Protein AF-A0A3R7TN47-F1 (afdb_monomer_lite)

Structure (mmCIF, N/CA/C/O backbone):
data_AF-A0A3R7TN47-F1
#
_entry.id   AF-A0A3R7TN47-F1
#
loop_
_atom_site.group_PDB
_atom_site.id
_atom_site.type_symbol
_atom_site.label_atom_id
_atom_site.label_alt_id
_atom_site.label_comp_id
_atom_site.label_asym_id
_atom_site.label_entity_id
_atom_site.label_seq_id
_atom_site.pdbx_PDB_ins_code
_atom_site.Cartn_x
_atom_site.Cartn_y
_atom_site.Cartn_z
_atom_site.occupancy
_atom_site.B_iso_or_equiv
_atom_site.auth_seq_id
_atom_site.auth_comp_id
_atom_site.auth_asym_id
_atom_site.auth_atom_id
_atom_site.pdbx_PDB_model_num
ATOM 1 N N . LYS A 1 1 ? 0.892 14.291 4.854 1.00 85.25 1 LYS A N 1
ATOM 2 C CA . LYS A 1 1 ? 1.960 13.319 4.484 1.00 85.25 1 LYS A CA 1
ATOM 3 C C . LYS A 1 1 ? 1.732 12.775 3.072 1.00 85.25 1 LYS A C 1
ATOM 5 O O . LYS A 1 1 ? 0.611 12.862 2.590 1.00 85.25 1 LYS A O 1
ATOM 10 N N . PHE A 1 2 ? 2.752 12.201 2.425 1.00 95.00 2 PHE A N 1
ATOM 11 C CA . PHE A 1 2 ? 2.615 11.517 1.129 1.00 95.00 2 PHE A CA 1
ATOM 12 C C . PHE A 1 2 ? 3.103 10.073 1.223 1.00 95.00 2 PHE A C 1
ATOM 14 O O . PHE A 1 2 ? 4.068 9.797 1.936 1.00 95.00 2 PHE A O 1
ATOM 21 N N . ILE A 1 3 ? 2.457 9.178 0.480 1.00 96.94 3 ILE A N 1
ATOM 22 C CA . ILE A 1 3 ? 2.807 7.760 0.380 1.00 96.94 3 ILE A CA 1
ATOM 23 C C . ILE A 1 3 ? 3.241 7.489 -1.058 1.00 96.94 3 ILE A C 1
ATOM 25 O O . ILE A 1 3 ? 2.533 7.840 -1.999 1.00 96.94 3 ILE A O 1
ATOM 29 N N . LYS A 1 4 ? 4.410 6.870 -1.234 1.00 97.50 4 LYS A N 1
ATOM 30 C CA . LYS A 1 4 ? 4.882 6.415 -2.544 1.00 97.50 4 LYS A CA 1
ATOM 31 C C . LYS A 1 4 ? 4.572 4.932 -2.701 1.00 97.50 4 LYS A C 1
ATOM 33 O O . LYS A 1 4 ? 4.993 4.139 -1.863 1.00 97.50 4 LYS A O 1
ATOM 38 N N . VAL A 1 5 ? 3.873 4.568 -3.772 1.00 97.69 5 VAL A N 1
ATOM 39 C CA . VAL A 1 5 ? 3.551 3.175 -4.110 1.00 97.69 5 VAL A CA 1
ATOM 40 C C . VAL A 1 5 ? 4.245 2.811 -5.412 1.00 97.69 5 VAL A C 1
ATOM 42 O O . VAL A 1 5 ? 4.108 3.526 -6.402 1.00 97.69 5 VAL A O 1
ATOM 45 N N . CYS A 1 6 ? 5.042 1.744 -5.390 1.00 96.19 6 CYS A N 1
ATOM 46 C CA . CYS A 1 6 ? 5.714 1.236 -6.582 1.00 96.19 6 CYS A CA 1
ATOM 47 C C . CYS A 1 6 ? 4.682 0.515 -7.452 1.00 96.19 6 CYS A C 1
ATOM 49 O O . CYS A 1 6 ? 4.081 -0.450 -6.987 1.00 96.19 6 CYS A O 1
ATOM 51 N N . VAL A 1 7 ? 4.477 0.984 -8.681 1.00 96.81 7 VAL A N 1
ATOM 52 C CA . VAL A 1 7 ? 3.487 0.418 -9.621 1.00 96.81 7 VAL A CA 1
ATOM 53 C C . VAL A 1 7 ? 4.135 -0.324 -10.787 1.00 96.81 7 VAL A C 1
ATOM 55 O O . VAL A 1 7 ? 3.509 -1.166 -11.420 1.00 96.81 7 VAL A O 1
ATOM 58 N N . ALA A 1 8 ? 5.404 -0.029 -11.063 1.00 96.19 8 ALA A N 1
ATOM 59 C CA . ALA A 1 8 ? 6.176 -0.657 -12.121 1.00 96.19 8 ALA A CA 1
ATOM 60 C C . ALA A 1 8 ? 7.673 -0.554 -11.813 1.00 96.19 8 ALA A C 1
ATOM 62 O O . ALA A 1 8 ? 8.096 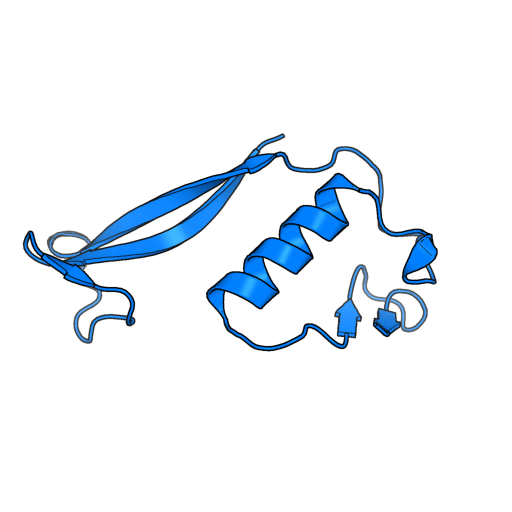0.110 -10.863 1.00 96.19 8 ALA A O 1
ATOM 63 N N . TYR A 1 9 ? 8.478 -1.182 -12.654 1.00 96.06 9 TYR A N 1
ATOM 64 C CA . TYR A 1 9 ? 9.926 -1.090 -12.636 1.00 96.06 9 TYR A CA 1
ATOM 65 C C . TYR A 1 9 ? 10.410 -0.677 -14.018 1.00 96.06 9 TYR A C 1
ATOM 67 O O . TYR A 1 9 ? 9.993 -1.251 -15.018 1.00 96.06 9 TYR A O 1
ATOM 75 N N . ASN A 1 10 ? 11.331 0.277 -14.086 1.00 94.75 10 ASN A N 1
ATOM 76 C CA . ASN A 1 10 ? 12.182 0.431 -15.254 1.00 94.75 10 ASN A CA 1
ATOM 77 C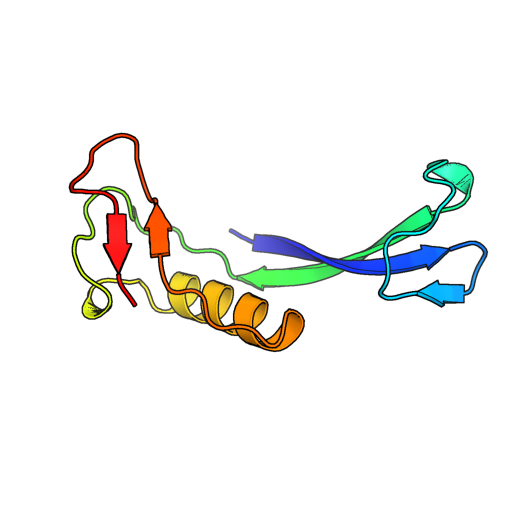 C . ASN A 1 10 ? 13.336 -0.566 -15.111 1.00 94.75 10 ASN A C 1
ATOM 79 O O . ASN A 1 10 ? 14.244 -0.368 -14.298 1.00 94.75 10 ASN A O 1
ATOM 83 N N . TYR A 1 11 ? 13.247 -1.656 -15.865 1.00 94.88 11 TYR A N 1
ATOM 84 C CA . TYR A 1 11 ? 14.209 -2.741 -15.905 1.00 94.88 11 TYR A CA 1
ATOM 85 C C . TYR A 1 11 ? 14.978 -2.697 -17.227 1.00 94.88 11 TYR A C 1
ATOM 87 O O . TYR A 1 11 ? 14.406 -2.885 -18.299 1.00 94.88 11 TYR A O 1
ATOM 95 N N . MET A 1 12 ? 16.280 -2.401 -17.160 1.00 91.88 12 MET A N 1
ATOM 96 C CA . MET A 1 12 ? 17.153 -2.260 -18.339 1.00 91.88 12 MET A CA 1
ATOM 97 C C . MET A 1 12 ? 16.605 -1.311 -19.431 1.00 91.88 12 MET A C 1
ATOM 99 O O . MET A 1 12 ? 16.784 -1.548 -20.625 1.00 91.88 12 MET A O 1
ATOM 103 N N . GLY A 1 13 ? 15.927 -0.228 -19.040 1.00 92.12 13 GLY A N 1
ATOM 104 C CA . GLY A 1 13 ? 15.343 0.743 -19.970 1.00 92.12 13 GLY A CA 1
ATOM 105 C C . GLY A 1 13 ? 13.936 0.395 -20.462 1.00 92.12 13 GLY A C 1
ATOM 106 O O . GLY A 1 13 ? 13.358 1.187 -21.204 1.00 92.12 13 GLY A O 1
ATOM 107 N N . GLN A 1 14 ? 13.368 -0.743 -20.053 1.00 94.06 14 GLN A N 1
ATOM 108 C CA . GLN A 1 14 ? 11.992 -1.132 -20.359 1.00 94.06 14 GLN A CA 1
ATOM 109 C C . GLN A 1 14 ? 11.123 -1.090 -19.106 1.00 94.06 14 GLN A C 1
ATOM 111 O O . GLN A 1 14 ? 11.534 -1.531 -18.037 1.00 94.06 14 GLN A O 1
ATOM 116 N N . GLU A 1 15 ? 9.906 -0.571 -19.232 1.00 95.50 15 GLU A N 1
ATOM 117 C CA . GLU A 1 15 ? 8.945 -0.602 -18.135 1.00 95.50 15 GLU A CA 1
ATOM 118 C C . GLU A 1 15 ? 8.276 -1.977 -18.041 1.00 95.50 15 GLU A C 1
ATOM 120 O O . GLU A 1 15 ? 7.777 -2.512 -19.033 1.00 95.50 15 GLU A O 1
ATOM 125 N N . VAL A 1 16 ? 8.262 -2.545 -16.837 1.00 95.44 16 VAL A N 1
ATOM 126 C CA . VAL A 1 16 ? 7.631 -3.827 -16.526 1.00 95.44 16 VAL A CA 1
ATOM 127 C C . VAL A 1 16 ? 6.780 -3.716 -15.264 1.00 95.44 16 VAL A C 1
ATOM 129 O O . VAL A 1 16 ? 7.166 -3.076 -14.288 1.00 95.44 16 VAL A O 1
ATOM 132 N N . THR A 1 17 ? 5.616 -4.364 -15.270 1.00 94.94 17 THR A N 1
ATOM 133 C CA . THR A 1 17 ? 4.647 -4.364 -14.154 1.00 94.94 17 THR A CA 1
ATOM 134 C C . THR A 1 17 ? 4.678 -5.649 -13.323 1.00 94.94 17 THR A C 1
ATOM 136 O O . THR A 1 17 ? 3.932 -5.794 -12.359 1.00 94.94 17 THR A O 1
ATOM 139 N N . HIS A 1 18 ? 5.546 -6.594 -13.683 1.00 92.56 18 HIS A N 1
ATOM 140 C CA . HIS A 1 18 ? 5.831 -7.785 -12.890 1.00 92.56 18 HIS A CA 1
ATOM 141 C C . HIS A 1 18 ? 7.162 -7.609 -12.161 1.00 92.56 18 HIS A C 1
ATOM 143 O O . HIS A 1 18 ? 8.019 -6.841 -12.599 1.00 92.56 18 HIS A O 1
ATOM 149 N N . LEU A 1 19 ? 7.345 -8.344 -11.065 1.00 90.81 19 LEU A N 1
ATOM 150 C CA . LEU A 1 19 ? 8.623 -8.386 -10.368 1.00 90.81 19 LEU A CA 1
ATOM 151 C C . LEU A 1 19 ? 9.673 -9.077 -11.262 1.00 90.81 19 LEU A C 1
ATOM 153 O O . LEU A 1 19 ? 9.471 -10.243 -11.614 1.00 90.81 19 LEU A O 1
ATOM 157 N N . PRO A 1 20 ? 10.775 -8.402 -11.637 1.00 89.75 20 PRO A N 1
ATOM 158 C CA . PRO A 1 20 ? 11.815 -9.007 -12.466 1.00 89.75 20 PRO A CA 1
ATOM 159 C C . PRO A 1 20 ? 12.547 -10.138 -11.739 1.00 89.75 20 PRO A C 1
ATOM 161 O O . PRO A 1 20 ? 12.606 -10.172 -10.512 1.00 89.75 20 PRO A O 1
ATOM 164 N N . TYR A 1 21 ? 13.136 -11.058 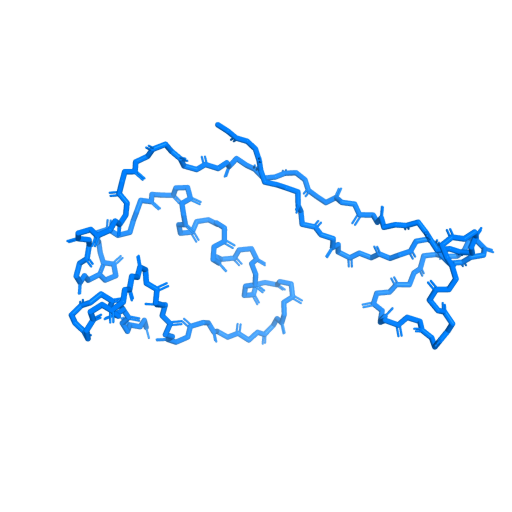-12.505 1.00 89.06 21 TYR A N 1
ATOM 165 C CA . TYR A 1 21 ? 13.876 -12.194 -11.944 1.00 89.06 21 TYR A CA 1
ATOM 166 C C . TYR A 1 21 ? 15.188 -11.771 -11.263 1.00 89.06 21 TYR A C 1
ATOM 168 O O . TYR A 1 21 ? 15.526 -12.277 -10.195 1.00 89.06 21 TYR A O 1
ATOM 176 N N . ASP A 1 22 ? 15.923 -10.838 -11.876 1.00 89.25 22 ASP A N 1
ATOM 177 C CA . ASP A 1 22 ? 17.134 -10.257 -11.298 1.00 89.25 22 ASP A CA 1
ATOM 178 C C . ASP A 1 22 ? 16.792 -8.931 -10.610 1.00 89.25 22 ASP A C 1
ATOM 180 O O . ASP A 1 22 ? 16.345 -7.977 -11.249 1.00 89.25 22 ASP A O 1
ATOM 184 N N . LEU A 1 23 ? 17.011 -8.888 -9.296 1.00 88.50 23 LEU A N 1
ATOM 185 C CA . LEU A 1 23 ? 16.728 -7.741 -8.434 1.00 88.50 23 LEU A CA 1
ATOM 186 C C . LEU A 1 23 ? 17.968 -6.878 -8.169 1.00 88.50 23 LEU A C 1
ATOM 188 O O . LEU A 1 23 ? 17.988 -6.092 -7.219 1.00 88.50 23 LEU A O 1
ATOM 192 N N . ASN A 1 24 ? 19.022 -7.016 -8.978 1.00 90.19 24 ASN A N 1
ATOM 193 C CA . ASN A 1 24 ? 20.174 -6.133 -8.903 1.00 90.19 24 ASN A CA 1
ATOM 194 C C . ASN A 1 24 ? 19.735 -4.672 -9.101 1.00 90.19 24 ASN A C 1
ATOM 196 O O . ASN A 1 24 ? 19.230 -4.285 -10.154 1.00 90.19 24 ASN A O 1
ATOM 200 N N . GLN A 1 25 ? 19.974 -3.845 -8.081 1.00 84.69 25 GLN A N 1
ATOM 201 C CA . GLN A 1 25 ? 19.558 -2.439 -8.040 1.00 84.69 25 GLN A CA 1
ATOM 202 C C . GLN A 1 25 ? 20.115 -1.605 -9.198 1.00 84.69 25 GLN A C 1
ATOM 204 O O . GLN A 1 25 ? 19.505 -0.617 -9.587 1.00 84.69 25 GLN A O 1
ATOM 209 N N . SER A 1 26 ? 21.253 -1.997 -9.777 1.00 88.94 26 SER A N 1
ATOM 210 C CA . SER A 1 26 ? 21.817 -1.298 -10.940 1.00 88.94 26 SER A CA 1
ATOM 211 C C . SER A 1 26 ? 20.979 -1.454 -12.215 1.00 88.94 26 SER A C 1
ATOM 213 O O . SER A 1 26 ? 21.097 -0.638 -13.126 1.00 88.94 26 SER A O 1
ATOM 215 N N . LEU A 1 27 ? 20.126 -2.480 -12.279 1.00 88.12 27 LEU A N 1
ATOM 216 C CA . LEU A 1 27 ? 19.312 -2.824 -13.445 1.00 88.12 27 LEU A CA 1
ATOM 217 C C . LEU A 1 27 ? 17.842 -2.431 -13.281 1.00 88.12 27 LEU A C 1
ATOM 219 O O . LEU A 1 27 ? 17.098 -2.482 -14.259 1.00 88.12 27 LEU A O 1
ATOM 223 N N . LEU A 1 28 ? 17.427 -2.062 -12.066 1.00 92.31 28 LEU A N 1
ATOM 224 C CA . LEU A 1 28 ? 16.029 -1.948 -11.670 1.00 92.31 28 LEU A CA 1
ATOM 225 C C . LEU A 1 28 ? 15.777 -0.635 -10.933 1.00 92.31 28 LEU A C 1
ATOM 227 O O . LEU A 1 28 ? 16.269 -0.422 -9.827 1.00 92.31 28 LEU A O 1
ATOM 231 N N . ASN A 1 29 ? 14.942 0.219 -11.523 1.00 94.12 29 ASN A N 1
ATOM 232 C CA . ASN A 1 29 ? 14.497 1.463 -10.906 1.00 94.12 29 ASN A CA 1
ATOM 233 C C . ASN A 1 29 ? 12.980 1.416 -10.668 1.00 94.12 29 ASN A C 1
ATOM 235 O O . ASN A 1 29 ? 12.229 1.282 -11.635 1.00 94.12 29 ASN A O 1
ATOM 239 N N . PRO A 1 30 ? 12.495 1.522 -9.420 1.00 95.25 30 PRO A N 1
ATOM 240 C CA . PRO A 1 30 ? 11.062 1.531 -9.137 1.00 95.25 30 PRO A CA 1
ATOM 241 C C . PRO A 1 30 ? 10.389 2.799 -9.676 1.00 95.25 30 PRO A C 1
ATOM 243 O O . PRO A 1 30 ? 10.885 3.914 -9.495 1.00 95.25 30 PRO A O 1
ATOM 246 N N . VAL A 1 31 ? 9.225 2.625 -10.295 1.00 96.38 31 VAL A N 1
ATOM 247 C CA . VAL A 1 31 ? 8.345 3.703 -10.754 1.00 96.38 31 VAL A CA 1
ATOM 248 C C . VAL A 1 31 ? 7.255 3.901 -9.706 1.00 96.38 31 VAL A C 1
ATOM 250 O O . VAL A 1 31 ? 6.484 2.985 -9.414 1.00 96.38 31 VAL A O 1
ATOM 253 N N . TYR A 1 32 ? 7.202 5.098 -9.121 1.00 97.69 32 TYR A N 1
ATOM 254 C CA . TYR A 1 32 ? 6.296 5.412 -8.019 1.00 97.69 32 TYR A CA 1
ATOM 255 C C . TYR A 1 32 ? 5.132 6.299 -8.449 1.00 97.69 32 TYR A C 1
ATOM 257 O O . TYR A 1 32 ? 5.334 7.349 -9.057 1.00 97.69 32 TYR A O 1
ATOM 265 N N . VAL A 1 33 ? 3.935 5.951 -7.985 1.00 97.75 33 VAL A N 1
ATOM 266 C CA . VAL A 1 33 ? 2.818 6.890 -7.851 1.00 97.75 33 VAL A CA 1
ATOM 267 C C . VAL A 1 33 ? 2.864 7.497 -6.451 1.00 97.75 33 VAL A C 1
ATOM 269 O O . VAL A 1 33 ? 3.156 6.810 -5.471 1.00 97.75 33 VAL A O 1
ATOM 272 N N . THR A 1 34 ? 2.605 8.801 -6.353 1.00 97.94 34 THR A N 1
ATOM 273 C CA . THR A 1 34 ? 2.527 9.510 -5.070 1.00 97.94 34 THR A CA 1
ATOM 274 C C . THR A 1 34 ? 1.069 9.772 -4.724 1.00 97.94 34 THR A C 1
ATOM 276 O O . THR A 1 34 ? 0.351 10.393 -5.503 1.00 97.94 34 THR A O 1
ATOM 279 N N . LEU A 1 35 ? 0.650 9.310 -3.549 1.00 97.25 35 LEU A N 1
ATOM 280 C CA . LEU A 1 35 ? -0.697 9.471 -3.016 1.00 97.25 35 LEU A CA 1
ATOM 281 C C . LEU A 1 35 ? -0.666 10.363 -1.777 1.00 97.25 35 LEU A C 1
ATOM 283 O O . LEU A 1 35 ? 0.309 10.368 -1.018 1.00 97.25 35 LEU A O 1
ATOM 287 N N . GLU A 1 36 ? -1.746 11.104 -1.556 1.00 95.94 36 GLU A N 1
ATOM 288 C CA . GLU A 1 36 ? -1.957 11.802 -0.291 1.00 95.94 36 GLU A CA 1
ATOM 289 C C . GLU A 1 36 ? -2.150 10.771 0.826 1.00 95.94 36 GLU A C 1
ATOM 291 O O . GLU A 1 36 ? -2.975 9.864 0.723 1.00 95.94 36 GLU A O 1
ATOM 296 N N . GLY A 1 37 ? -1.355 10.894 1.887 1.00 94.69 37 GLY A N 1
ATOM 297 C CA . GLY A 1 37 ? -1.566 10.136 3.114 1.00 94.69 37 GLY A CA 1
ATOM 298 C C . GLY A 1 37 ? -2.637 10.780 3.993 1.00 94.69 37 GLY A C 1
ATOM 299 O O . GLY A 1 37 ? -3.158 11.853 3.691 1.00 94.69 37 GLY A O 1
ATOM 300 N N . TRP A 1 38 ? -2.912 10.139 5.121 1.00 93.50 38 TRP A N 1
ATOM 301 C CA . TRP A 1 38 ? -3.773 10.654 6.182 1.00 93.50 38 TRP A CA 1
ATOM 302 C C . TRP A 1 38 ? -2.931 11.121 7.379 1.00 93.50 38 TRP A C 1
ATOM 304 O O . TRP A 1 38 ? -1.791 10.682 7.566 1.00 93.50 38 TRP A O 1
ATOM 314 N N . GLU A 1 39 ? -3.472 12.056 8.156 1.00 90.00 39 GLU A N 1
ATOM 315 C CA . GLU A 1 39 ? -2.882 12.510 9.429 1.00 90.00 39 GLU A CA 1
ATOM 316 C C . GLU A 1 39 ? -3.695 12.012 10.632 1.00 90.00 39 GLU A C 1
ATOM 318 O O . GLU A 1 39 ? -3.208 12.030 11.760 1.00 90.00 39 GLU A O 1
ATOM 323 N N . GLU A 1 40 ? -4.924 11.566 10.383 1.00 90.75 40 GLU A N 1
ATOM 324 C CA . GLU A 1 40 ? -5.868 11.053 11.359 1.00 90.75 40 GLU A CA 1
ATOM 325 C C . GLU A 1 40 ? -5.358 9.753 11.993 1.00 90.75 40 GLU A C 1
ATOM 327 O O . GLU A 1 40 ? -4.842 8.863 11.313 1.00 90.75 40 GLU A O 1
ATOM 332 N N . ASP A 1 41 ? -5.532 9.630 13.309 1.00 90.38 41 ASP A N 1
ATOM 333 C CA . ASP A 1 41 ? -5.248 8.388 14.018 1.00 90.38 41 ASP A CA 1
ATOM 334 C C . ASP A 1 41 ? -6.319 7.343 13.682 1.00 90.38 41 ASP A C 1
ATOM 336 O O . ASP A 1 41 ? -7.501 7.517 13.977 1.00 90.38 41 ASP A O 1
ATOM 340 N N . ILE A 1 42 ? -5.885 6.251 13.057 1.00 91.88 42 ILE A N 1
ATOM 341 C CA . ILE A 1 42 ? -6.742 5.135 12.654 1.00 91.88 42 ILE A CA 1
ATOM 342 C C . ILE A 1 42 ? -6.709 3.981 13.655 1.00 91.88 42 ILE A C 1
ATOM 344 O O . ILE A 1 42 ? -7.307 2.954 13.386 1.00 91.88 42 ILE A O 1
ATOM 348 N N . SER A 1 43 ? -6.014 4.094 14.788 1.00 88.19 43 SER A N 1
ATOM 349 C CA . SER A 1 43 ? -5.871 2.981 15.738 1.00 88.19 43 SER A CA 1
ATOM 350 C C . SER A 1 43 ? -7.175 2.608 16.457 1.00 88.19 43 SER A C 1
ATOM 352 O O . SER A 1 43 ? -7.299 1.486 16.945 1.00 88.19 43 SER A O 1
ATOM 354 N N . ASN A 1 44 ? -8.159 3.513 16.499 1.00 88.56 44 ASN A N 1
ATOM 355 C CA . ASN A 1 44 ? -9.415 3.330 17.236 1.00 88.56 44 ASN A CA 1
ATOM 356 C C . ASN A 1 44 ? -10.641 3.071 16.349 1.00 88.56 44 ASN A C 1
ATOM 358 O O . ASN A 1 44 ? -11.743 2.953 16.881 1.00 88.56 44 ASN A O 1
ATOM 362 N N . ILE A 1 45 ? -10.481 3.006 15.023 1.00 91.12 45 ILE A N 1
ATOM 363 C CA . ILE A 1 45 ? -11.621 2.748 14.133 1.00 91.12 45 ILE A CA 1
ATOM 364 C C . ILE A 1 45 ? -12.051 1.286 14.252 1.00 91.12 45 ILE A C 1
ATOM 366 O O . ILE A 1 45 ? -11.220 0.382 14.294 1.00 91.12 45 ILE A O 1
ATOM 370 N N . THR A 1 46 ? -13.355 1.040 14.302 1.00 87.12 46 THR A N 1
ATOM 371 C CA . THR A 1 46 ? -13.893 -0.323 14.493 1.00 87.12 46 THR A CA 1
ATOM 372 C C . THR A 1 46 ? -14.773 -0.797 13.345 1.00 87.12 46 THR A C 1
ATOM 374 O O . THR A 1 46 ? -15.126 -1.974 13.270 1.00 87.12 46 THR A O 1
ATOM 377 N N . SER A 1 47 ? -15.094 0.098 12.411 1.00 88.12 47 SER A N 1
ATOM 378 C CA . SER A 1 47 ? -15.957 -0.186 11.272 1.00 88.12 47 SER A CA 1
ATOM 379 C C . SER A 1 47 ? -15.447 0.466 9.986 1.00 88.12 47 SER A C 1
ATOM 381 O O . SER A 1 47 ? -14.638 1.396 9.996 1.00 88.12 47 SER A O 1
ATOM 383 N N . LYS A 1 48 ? -15.925 -0.035 8.842 1.00 88.50 48 LYS A N 1
ATOM 384 C CA . LYS A 1 48 ? -15.587 0.496 7.513 1.00 88.50 48 LYS A CA 1
ATOM 385 C C . LYS A 1 48 ? -16.025 1.952 7.335 1.00 88.50 48 LYS A C 1
ATOM 387 O O . LYS A 1 48 ? -15.340 2.703 6.645 1.00 88.50 48 LYS A O 1
ATOM 392 N N . ASP A 1 49 ? -17.138 2.333 7.952 1.00 90.50 49 ASP A N 1
ATOM 393 C CA . ASP A 1 49 ? -17.736 3.665 7.815 1.00 90.50 49 ASP A CA 1
ATOM 394 C C . ASP A 1 49 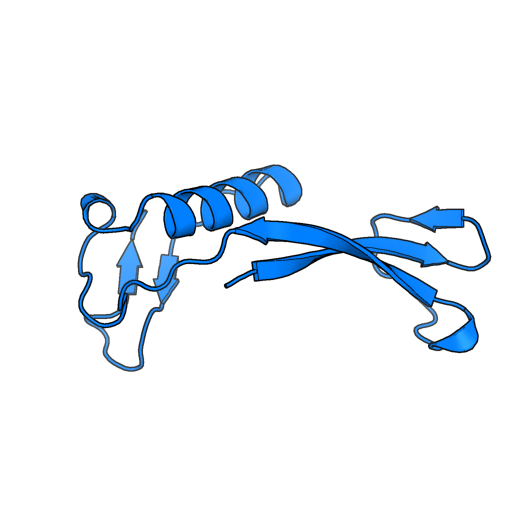? -16.937 4.746 8.561 1.00 90.50 49 ASP A C 1
ATOM 396 O O . ASP A 1 49 ? -17.050 5.930 8.254 1.00 90.50 49 ASP A O 1
ATOM 400 N N . GLU A 1 50 ? -16.079 4.338 9.498 1.00 91.50 50 GLU A N 1
ATOM 401 C CA . GLU A 1 50 ? -15.159 5.213 10.231 1.00 91.50 50 GLU A CA 1
ATOM 402 C C . GLU A 1 50 ? -13.827 5.436 9.494 1.00 91.50 50 GLU A C 1
ATOM 404 O O . GLU A 1 50 ? -13.006 6.240 9.937 1.00 91.50 50 GLU A O 1
ATOM 409 N N . ILE A 1 51 ? -13.582 4.741 8.374 1.00 92.12 51 ILE A N 1
ATOM 410 C CA . ILE A 1 51 ? -12.328 4.872 7.624 1.00 92.12 51 ILE A CA 1
ATOM 411 C C . ILE A 1 51 ? -12.218 6.298 7.051 1.00 92.12 51 ILE A C 1
ATOM 413 O O . ILE A 1 51 ? -13.064 6.701 6.245 1.00 92.12 51 ILE A O 1
ATOM 417 N N . PRO A 1 52 ? -11.140 7.048 7.362 1.00 93.50 52 PRO A N 1
ATOM 418 C CA . PRO A 1 52 ? -10.926 8.376 6.801 1.00 93.50 52 PRO A CA 1
ATOM 419 C C . PRO A 1 52 ? -10.884 8.356 5.272 1.00 93.50 52 PRO A C 1
ATOM 421 O O . PRO A 1 52 ? -10.330 7.442 4.658 1.00 93.50 52 PRO A O 1
ATOM 424 N N . SER A 1 53 ? -11.402 9.412 4.643 1.00 93.38 53 SER A N 1
ATOM 425 C CA . SER A 1 53 ? -11.511 9.509 3.179 1.00 93.38 53 SER A CA 1
ATOM 426 C C . SER A 1 53 ? -10.188 9.225 2.458 1.00 93.38 53 SER A C 1
ATOM 428 O O . SER A 1 53 ? -10.162 8.443 1.507 1.00 93.38 53 SER A O 1
ATOM 430 N N . GLN A 1 54 ? -9.071 9.787 2.937 1.00 94.88 54 GLN A N 1
ATOM 431 C CA . GLN A 1 54 ? -7.761 9.570 2.314 1.00 94.88 54 GLN A CA 1
ATOM 432 C C . GLN A 1 54 ? -7.263 8.131 2.478 1.00 94.88 54 GLN A C 1
ATOM 434 O O . GLN A 1 54 ? -6.726 7.557 1.530 1.00 94.88 54 GLN A O 1
ATOM 439 N N . PHE A 1 55 ? -7.513 7.505 3.631 1.00 94.94 55 PHE A N 1
ATOM 440 C CA . PHE A 1 55 ? -7.182 6.096 3.823 1.00 94.94 55 PHE A CA 1
ATOM 441 C C . PHE A 1 55 ? -8.036 5.196 2.914 1.00 94.94 55 PHE A C 1
ATOM 443 O O . PHE A 1 55 ? -7.513 4.294 2.260 1.00 94.94 55 PHE A O 1
ATOM 450 N N . ASN A 1 56 ? -9.331 5.495 2.764 1.00 94.38 56 ASN A N 1
ATOM 451 C CA . ASN A 1 56 ? -10.203 4.759 1.848 1.00 94.38 56 ASN A CA 1
ATOM 452 C C . ASN A 1 56 ? -9.792 4.925 0.373 1.00 94.38 56 ASN A C 1
ATOM 454 O O . ASN A 1 56 ? -9.875 3.962 -0.391 1.00 94.38 56 ASN A O 1
ATOM 458 N N . LYS A 1 57 ? -9.309 6.106 -0.040 1.00 96.25 57 LYS A N 1
ATOM 459 C CA . LYS A 1 57 ? -8.743 6.311 -1.387 1.00 96.25 57 LYS A CA 1
ATOM 460 C C . LYS A 1 57 ? -7.483 5.480 -1.610 1.00 96.25 57 LYS A C 1
ATOM 462 O O . LYS A 1 57 ? -7.334 4.908 -2.684 1.00 96.25 57 LYS A O 1
ATOM 467 N N . PHE A 1 58 ? -6.611 5.379 -0.607 1.00 96.88 58 PHE A N 1
ATOM 468 C CA . PHE A 1 58 ? -5.433 4.516 -0.672 1.00 96.88 58 PHE A CA 1
ATOM 469 C C . PHE A 1 58 ? -5.818 3.039 -0.840 1.00 96.88 58 PHE A C 1
ATOM 471 O O . PHE A 1 58 ? -5.290 2.365 -1.719 1.00 96.88 58 PHE A O 1
ATOM 478 N N . ILE A 1 59 ? -6.794 2.551 -0.067 1.00 96.00 59 ILE A N 1
ATOM 479 C CA . ILE A 1 59 ? -7.319 1.182 -0.213 1.00 96.00 59 ILE A CA 1
ATOM 480 C C . ILE A 1 59 ? -7.904 0.975 -1.617 1.00 96.00 59 ILE A C 1
ATOM 482 O O . ILE A 1 59 ? -7.551 0.013 -2.290 1.00 96.00 59 ILE A O 1
ATOM 486 N N . SER A 1 60 ? -8.722 1.918 -2.093 1.00 96.81 60 SER A N 1
ATOM 487 C CA . SER A 1 60 ? -9.332 1.853 -3.431 1.00 96.81 60 SER A CA 1
ATOM 488 C C . SER A 1 60 ? -8.278 1.852 -4.546 1.00 96.81 60 SER A C 1
ATOM 490 O O . SER A 1 60 ? -8.450 1.191 -5.567 1.00 96.81 60 SER A O 1
ATOM 492 N N . PHE A 1 61 ? -7.172 2.581 -4.364 1.00 98.06 61 PHE A N 1
ATOM 493 C CA . PHE A 1 61 ? -6.033 2.548 -5.278 1.00 98.06 61 PHE A CA 1
ATOM 494 C C . PHE A 1 61 ? -5.419 1.144 -5.342 1.00 98.06 61 PHE A C 1
ATOM 496 O O . PHE A 1 61 ? -5.256 0.613 -6.436 1.00 98.06 61 PHE A O 1
ATOM 503 N N . LEU A 1 62 ? -5.157 0.507 -4.196 1.00 97.25 62 LEU A N 1
ATOM 504 C CA . LEU A 1 62 ? -4.626 -0.861 -4.164 1.00 97.25 62 LEU A CA 1
ATOM 505 C C . LEU A 1 62 ? -5.575 -1.866 -4.828 1.00 97.25 62 LEU A C 1
ATOM 507 O O . LEU A 1 62 ? -5.125 -2.686 -5.623 1.00 97.25 62 LEU A O 1
ATOM 511 N N . GLU A 1 63 ? -6.878 -1.787 -4.550 1.00 97.69 63 GLU A N 1
ATOM 512 C CA . GLU A 1 63 ? -7.886 -2.658 -5.174 1.00 97.69 63 GLU A CA 1
ATOM 513 C C . GLU A 1 63 ? -7.911 -2.492 -6.702 1.00 97.69 63 GLU A C 1
ATOM 515 O O . GLU A 1 63 ? -8.017 -3.473 -7.442 1.00 97.69 63 GLU A O 1
ATOM 520 N N . ASN A 1 64 ? -7.752 -1.257 -7.189 1.00 97.50 64 ASN A N 1
ATOM 521 C CA . ASN A 1 64 ? -7.693 -0.955 -8.615 1.00 97.50 64 ASN A CA 1
ATOM 52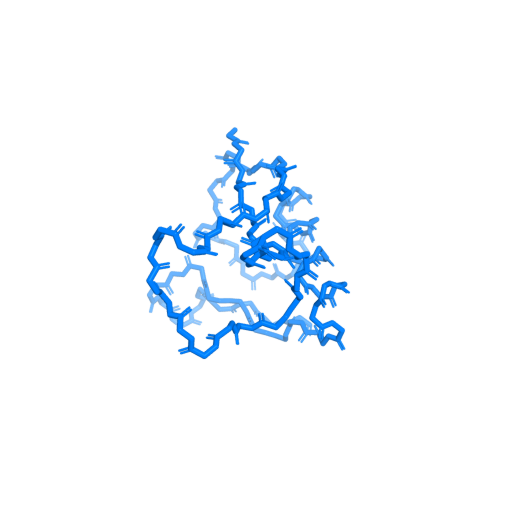2 C C . ASN A 1 64 ? -6.409 -1.455 -9.283 1.00 97.50 64 ASN A C 1
ATOM 524 O O . ASN A 1 64 ? -6.492 -1.948 -10.408 1.00 97.50 64 ASN A O 1
ATOM 528 N N . GLU A 1 65 ? -5.251 -1.338 -8.634 1.00 96.06 65 GLU A N 1
ATOM 529 C CA . GLU A 1 65 ? -3.977 -1.840 -9.168 1.00 96.06 65 GLU A CA 1
ATOM 530 C C . GLU A 1 65 ? -3.940 -3.376 -9.165 1.00 96.06 65 GLU A C 1
ATOM 532 O O . GLU A 1 65 ? -3.560 -3.999 -10.153 1.00 96.06 65 GLU A O 1
ATOM 537 N N . LEU A 1 66 ? -4.411 -4.000 -8.081 1.00 95.75 66 LEU A N 1
ATOM 538 C CA . LEU A 1 66 ? -4.361 -5.453 -7.891 1.00 95.75 66 LEU A CA 1
ATOM 539 C C . LEU A 1 66 ? -5.531 -6.200 -8.537 1.00 95.75 66 LEU A C 1
ATOM 541 O O . LEU A 1 66 ? -5.465 -7.418 -8.679 1.00 95.75 66 LEU A O 1
ATOM 545 N N . LYS A 1 67 ? -6.604 -5.493 -8.914 1.00 96.94 67 LYS A N 1
ATOM 546 C CA . LYS A 1 67 ? -7.858 -6.072 -9.433 1.00 96.94 67 LYS A CA 1
ATOM 547 C C . LYS A 1 67 ? -8.506 -7.076 -8.470 1.00 96.94 67 LYS A C 1
ATOM 549 O O . LYS A 1 67 ? -9.185 -8.005 -8.903 1.00 96.94 67 LYS A O 1
ATOM 554 N N . VAL A 1 68 ? -8.306 -6.886 -7.166 1.00 97.31 68 VAL A N 1
ATOM 555 C CA . VAL A 1 68 ? -8.800 -7.765 -6.097 1.00 97.31 68 VAL A CA 1
ATOM 556 C C . VAL A 1 68 ? -9.277 -6.902 -4.924 1.00 97.31 68 VAL A C 1
ATOM 558 O O . VAL A 1 68 ? -8.566 -5.968 -4.552 1.00 97.31 68 VAL A O 1
ATOM 561 N N . PRO A 1 69 ? -10.453 -7.187 -4.331 1.00 96.94 69 PRO A N 1
ATOM 562 C CA . PRO A 1 69 ? -10.954 -6.433 -3.186 1.00 96.94 69 PRO A CA 1
ATOM 563 C C . PRO A 1 69 ? -10.143 -6.706 -1.912 1.00 96.94 69 PRO A C 1
ATOM 565 O O . PRO A 1 69 ? -9.701 -7.829 -1.661 1.00 96.94 69 PRO A O 1
ATOM 568 N N . VAL A 1 70 ? -10.014 -5.691 -1.060 1.00 96.81 70 VAL A N 1
ATOM 569 C CA . VAL A 1 70 ? -9.431 -5.803 0.279 1.00 96.81 70 VAL A CA 1
ATOM 570 C C . VAL A 1 70 ? -10.552 -6.088 1.272 1.00 96.81 70 VAL A C 1
ATOM 572 O O . VAL A 1 70 ? -11.331 -5.203 1.618 1.00 96.81 70 VAL A O 1
ATOM 575 N N . SER A 1 71 ? -10.625 -7.328 1.756 1.00 95.38 71 SER A N 1
ATOM 576 C CA . SER A 1 71 ? -11.686 -7.766 2.679 1.00 95.38 71 SER A CA 1
ATOM 577 C C . SER A 1 71 ? -11.374 -7.533 4.158 1.00 95.38 71 SER A C 1
ATOM 579 O O . SER A 1 71 ? -12.294 -7.470 4.970 1.00 95.38 71 SER A O 1
ATOM 581 N N . ILE A 1 72 ? -10.092 -7.452 4.529 1.00 95.00 72 ILE A N 1
ATOM 582 C CA . ILE A 1 72 ? -9.645 -7.352 5.925 1.00 95.00 72 ILE A CA 1
ATOM 583 C C . ILE A 1 72 ? -8.540 -6.305 6.028 1.00 95.00 72 ILE A C 1
ATOM 585 O O . ILE A 1 72 ? -7.583 -6.337 5.256 1.00 95.00 72 ILE A O 1
ATOM 589 N N . ILE A 1 73 ? -8.653 -5.406 7.006 1.00 95.12 73 ILE A N 1
ATOM 590 C CA . ILE A 1 73 ? -7.627 -4.409 7.327 1.00 95.12 73 ILE A CA 1
ATOM 591 C C . ILE A 1 73 ? -7.292 -4.511 8.813 1.00 95.12 73 ILE A C 1
ATOM 593 O O . ILE A 1 73 ? -8.160 -4.312 9.659 1.00 95.12 73 ILE A O 1
ATOM 597 N N . SER A 1 74 ? -6.029 -4.798 9.131 1.00 94.00 74 SER A N 1
ATOM 598 C CA . SER A 1 74 ? -5.507 -4.747 10.501 1.00 94.00 74 SER A CA 1
ATOM 599 C C . SER A 1 74 ? -4.826 -3.399 10.735 1.00 94.00 74 SER A C 1
ATOM 601 O O . SER A 1 74 ? -3.936 -3.009 9.980 1.00 94.00 74 SER A O 1
ATOM 603 N N . ILE A 1 75 ? -5.277 -2.683 11.763 1.00 93.06 75 ILE A N 1
ATOM 604 C CA . ILE A 1 75 ? -4.838 -1.319 12.123 1.00 93.06 75 ILE A CA 1
ATOM 605 C C . ILE A 1 75 ? -4.099 -1.282 13.469 1.00 93.06 75 ILE A C 1
ATOM 607 O O . ILE A 1 75 ? -3.708 -0.214 13.935 1.00 93.06 75 ILE A O 1
ATOM 611 N N . GLY A 1 76 ? -3.906 -2.439 14.103 1.00 91.56 76 GLY A N 1
ATOM 612 C CA . GLY A 1 76 ? -3.244 -2.561 15.395 1.00 91.56 76 GLY A CA 1
ATOM 613 C C . GLY A 1 76 ? -3.188 -4.007 15.903 1.00 91.56 76 GLY A C 1
ATOM 614 O O . GLY A 1 76 ? -3.674 -4.917 15.225 1.00 91.56 76 GLY A O 1
ATOM 615 N N . PRO A 1 77 ? -2.542 -4.237 17.060 1.00 91.44 77 PRO A N 1
ATOM 616 C CA . PRO A 1 77 ? -2.307 -5.572 17.612 1.00 91.44 77 PRO A CA 1
ATOM 617 C C . PRO A 1 77 ? -3.560 -6.253 18.184 1.00 91.44 77 PRO A C 1
ATOM 619 O O . PRO A 1 77 ? -3.586 -7.483 18.274 1.00 91.44 77 PRO A O 1
ATOM 622 N N . ASP A 1 78 ? -4.579 -5.490 18.590 1.00 89.88 78 ASP A N 1
ATOM 623 C CA . ASP A 1 78 ? -5.773 -6.049 19.220 1.00 89.88 78 ASP A CA 1
ATOM 624 C C . ASP A 1 78 ? -6.729 -6.671 18.196 1.00 89.88 78 ASP A C 1
ATOM 626 O O . ASP A 1 78 ? -6.871 -6.219 17.062 1.00 89.88 78 ASP A O 1
ATOM 630 N N . ARG A 1 79 ? -7.480 -7.701 18.607 1.00 86.88 79 ARG A N 1
ATOM 631 C CA . ARG A 1 79 ? -8.473 -8.344 17.721 1.00 86.88 79 ARG A CA 1
ATOM 632 C C . ARG A 1 79 ? -9.579 -7.388 17.274 1.00 86.88 79 ARG A C 1
ATOM 634 O O . ARG A 1 79 ? -10.087 -7.536 16.169 1.00 86.88 79 ARG A O 1
ATOM 641 N N . SER A 1 80 ? -9.950 -6.430 18.124 1.00 87.00 80 SER A N 1
ATOM 642 C CA . SER A 1 80 ? -10.915 -5.375 17.796 1.00 87.00 80 SER A CA 1
ATOM 643 C C . SER A 1 80 ? -10.378 -4.378 16.767 1.00 87.00 80 SER A C 1
ATOM 645 O O . SER A 1 80 ? -11.166 -3.711 16.110 1.00 87.00 80 SER A O 1
ATOM 647 N N . GLN A 1 81 ? -9.058 -4.311 16.578 1.00 90.00 81 GLN A N 1
ATOM 648 C CA . GLN A 1 81 ? -8.373 -3.471 15.593 1.00 90.00 81 GLN A CA 1
ATOM 649 C C . GLN A 1 81 ? -8.264 -4.181 14.232 1.00 90.00 81 GLN A C 1
ATOM 651 O O . GLN A 1 81 ? -7.226 -4.173 13.564 1.00 90.00 81 GLN A O 1
ATOM 656 N N . THR A 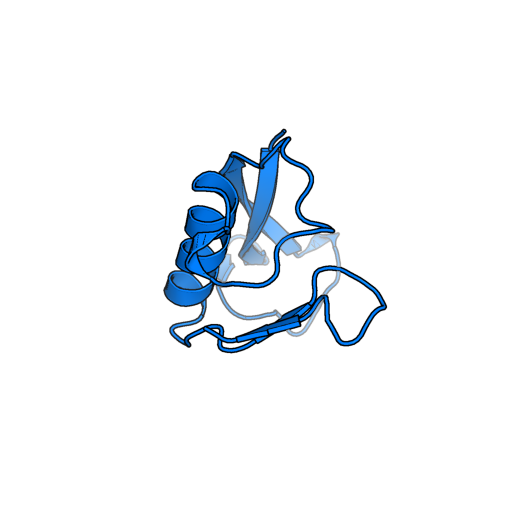1 82 ? -9.354 -4.839 13.836 1.00 92.56 82 THR A N 1
ATOM 657 C CA . THR A 1 82 ? -9.508 -5.533 12.556 1.00 92.56 82 THR A CA 1
ATOM 658 C C . THR A 1 82 ? -10.830 -5.121 11.923 1.00 92.56 82 THR A C 1
ATOM 660 O O . THR A 1 82 ? -11.896 -5.370 12.479 1.00 92.56 82 THR A O 1
ATOM 663 N N . ILE A 1 83 ? -10.759 -4.515 10.743 1.00 93.44 83 ILE A N 1
ATOM 664 C CA . ILE A 1 83 ? -11.915 -4.038 9.987 1.00 93.44 83 ILE A CA 1
ATOM 665 C C . ILE A 1 83 ? -12.238 -5.047 8.890 1.00 93.44 83 ILE A C 1
ATOM 667 O O . ILE A 1 83 ? -11.363 -5.407 8.100 1.00 93.44 83 ILE A O 1
ATOM 671 N N . PHE A 1 84 ? -13.503 -5.453 8.811 1.00 92.19 84 PHE A N 1
ATOM 672 C CA . PHE A 1 84 ? -14.042 -6.268 7.722 1.00 92.19 84 PHE A CA 1
ATOM 673 C C . PHE A 1 84 ? -14.760 -5.364 6.707 1.00 92.19 84 PHE A C 1
ATOM 675 O O . PHE A 1 84 ? -15.491 -4.456 7.111 1.00 92.19 84 PHE A O 1
ATOM 682 N N . ARG A 1 85 ? -14.523 -5.572 5.405 1.00 86.94 85 ARG A N 1
ATOM 683 C CA . ARG A 1 85 ? -14.988 -4.692 4.314 1.00 86.94 85 ARG A CA 1
ATOM 684 C C . ARG A 1 85 ? -15.942 -5.330 3.322 1.00 86.94 85 ARG A C 1
ATOM 686 O O . ARG A 1 85 ? -15.860 -6.558 3.114 1.00 86.94 85 ARG A O 1
#

Radius of gyration: 16.08 Å; chains: 1; bounding box: 40×26×40 Å

pLDDT: mean 93.25, std 3.46, range [84.69, 98.06]

Foldseek 3Di:
DKDWDFQWWCFQNDTGRDDDPDPPVVGIDTDTDIADDDPDQLQPDQEPVPQDPRNVVVQVVVCVSVVHHDQWDARDDDPSSIYGD

Secondary structure (DSSP, 8-state):
-EEEEEEEEEETTEEESSPPS---TTTEEEEEEEEE---S--TT--SGGGS-HHHHHHHHHHHHHHTS---EEE-SSSTTSEEE-

Sequence (85 aa):
KFIKVCVAYNYMGQEVTHLPYDLNQSLLNPVYVTLEGWEEDISNITSKDEIPSQFNKFISFLENELKVPVSIISIGPDRSQTIFR